Protein AF-A0A6P1C2J8-F1 (afdb_monomer)

pLDDT: mean 93.98, std 4.87, range [64.75, 97.94]

Sequence (74 aa):
LTLARGEVPVMVALRLFLPDSWTSDVSRLKRARVPVEHRTPRSKPEIALAEIDRTMAANVRFGCVLADAGYGLS

InterPro domains:
  IPR038721 Transposase IS701-like, DDE domain [PF13546] (1-72)
  IPR039365 Transposase IS701-like [PTHR33627] (1-74)

Organism: NCBI:txid2594946

Solvent-accessible surface area (backbone atoms only — not comparable to full-atom values): 4842 Å² total; per-residue (Å²): 85,68,53,69,59,89,94,48,78,43,80,78,46,82,84,79,78,51,56,69,88,46,50,74,31,61,69,58,36,59,75,70,61,58,56,74,93,66,49,62,79,56,47,44,55,61,50,51,52,54,53,50,52,52,39,48,75,69,69,58,85,78,94,77,86,86,79,63,95,67,55,71,79,88

Mean predicted aligned error: 3.16 Å

Structure (mmCIF, N/CA/C/O backbone):
data_AF-A0A6P1C2J8-F1
#
_entry.id   AF-A0A6P1C2J8-F1
#
loop_
_atom_site.group_PDB
_atom_site.id
_atom_site.type_symbol
_atom_site.label_atom_id
_atom_site.label_alt_id
_atom_site.label_comp_id
_atom_site.label_asym_id
_atom_site.label_entity_id
_atom_site.label_seq_id
_atom_site.pdbx_PDB_ins_code
_atom_site.Cartn_x
_atom_site.Cartn_y
_atom_site.Cartn_z
_atom_site.occupancy
_atom_site.B_iso_or_equiv
_atom_site.auth_seq_id
_atom_site.auth_comp_id
_atom_site.auth_asym_id
_atom_site.auth_atom_id
_atom_site.pdbx_PDB_model_num
ATOM 1 N N . LEU A 1 1 ? -4.843 -2.055 2.705 1.00 94.31 1 LEU A N 1
ATOM 2 C CA . LEU A 1 1 ? -5.108 -1.463 4.032 1.00 94.31 1 LEU A CA 1
ATOM 3 C C . LEU A 1 1 ? -6.474 -1.926 4.504 1.00 94.31 1 LEU A C 1
ATOM 5 O O . LEU A 1 1 ? -7.441 -1.810 3.751 1.00 94.31 1 LEU A O 1
ATOM 9 N N . THR A 1 2 ? -6.537 -2.446 5.724 1.00 96.06 2 THR A N 1
ATOM 10 C CA . THR A 1 2 ? -7.771 -2.946 6.333 1.00 96.06 2 THR A CA 1
ATOM 11 C C . THR A 1 2 ? -7.986 -2.206 7.643 1.00 96.06 2 THR A C 1
ATOM 13 O O . THR A 1 2 ? -7.097 -2.196 8.490 1.00 96.06 2 THR A O 1
ATOM 16 N N . LEU A 1 3 ? -9.149 -1.579 7.799 1.00 96.38 3 LEU A N 1
ATOM 17 C CA . LEU A 1 3 ? -9.608 -1.058 9.078 1.00 96.38 3 LEU A CA 1
ATOM 18 C C . LEU A 1 3 ? -10.246 -2.214 9.846 1.00 96.38 3 LEU A C 1
ATOM 20 O O . LEU A 1 3 ? -11.122 -2.891 9.313 1.00 96.38 3 LEU A O 1
ATOM 24 N N . ALA A 1 4 ? -9.815 -2.445 11.081 1.00 95.00 4 ALA A N 1
ATOM 25 C CA . ALA A 1 4 ? -10.333 -3.533 11.898 1.00 95.00 4 ALA A CA 1
ATOM 26 C C . ALA A 1 4 ? -10.795 -3.028 13.266 1.00 95.00 4 ALA A C 1
ATOM 28 O O . ALA A 1 4 ? -10.154 -2.1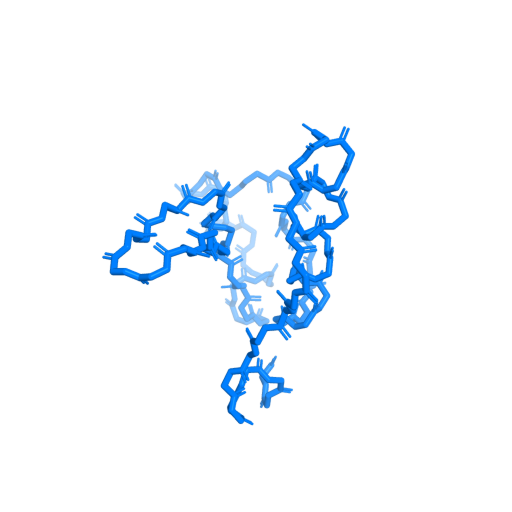70 13.877 1.00 95.00 4 ALA A O 1
ATOM 29 N N . ARG A 1 5 ? -11.904 -3.590 13.759 1.00 93.00 5 ARG A N 1
ATOM 30 C CA . ARG A 1 5 ? -12.368 -3.430 15.143 1.00 93.00 5 ARG A CA 1
ATOM 31 C C . ARG A 1 5 ? -12.913 -4.766 15.639 1.00 93.00 5 ARG A C 1
ATOM 33 O O . ARG A 1 5 ? -13.954 -5.214 15.166 1.00 93.00 5 ARG A O 1
ATOM 40 N N . GLY A 1 6 ? -12.221 -5.386 16.595 1.00 90.94 6 GLY A N 1
ATOM 41 C CA . GLY A 1 6 ? -12.533 -6.755 17.014 1.00 90.94 6 GLY A CA 1
ATOM 42 C C . GLY A 1 6 ? -12.444 -7.710 15.822 1.00 90.94 6 GLY A C 1
ATOM 43 O O . GLY A 1 6 ? -11.461 -7.686 15.088 1.00 90.94 6 GLY A O 1
ATOM 44 N N . GLU A 1 7 ? -13.497 -8.489 15.598 1.00 91.50 7 GLU A N 1
ATOM 45 C CA . GLU A 1 7 ? -13.578 -9.483 1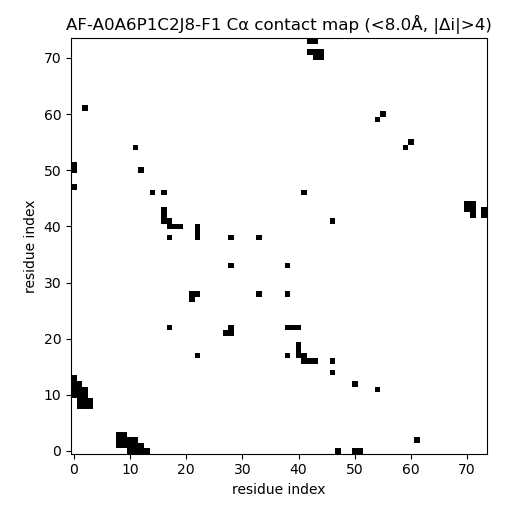4.519 1.00 91.50 7 GLU A CA 1
ATOM 46 C C . GLU A 1 7 ? -14.068 -8.916 13.175 1.00 91.50 7 GLU A C 1
ATOM 48 O O . GLU A 1 7 ? -14.299 -9.676 12.241 1.00 91.50 7 GLU A O 1
ATOM 53 N N . VAL A 1 8 ? -14.245 -7.593 13.049 1.00 94.12 8 VAL A N 1
ATOM 54 C CA . VAL A 1 8 ? -14.782 -6.969 11.827 1.00 94.12 8 VAL A CA 1
ATOM 55 C C . VAL A 1 8 ? -13.658 -6.340 10.994 1.00 94.12 8 VAL A C 1
ATOM 57 O O . VAL A 1 8 ? -13.219 -5.232 11.326 1.00 94.12 8 VAL A O 1
ATOM 60 N N . PRO A 1 9 ? -13.192 -6.994 9.910 1.00 94.81 9 PRO A N 1
ATOM 61 C CA . PRO A 1 9 ? -12.279 -6.397 8.942 1.00 94.81 9 PRO A CA 1
ATOM 62 C C . PRO A 1 9 ? -13.041 -5.670 7.825 1.00 94.81 9 PRO A C 1
ATOM 64 O O . PRO A 1 9 ? -13.943 -6.226 7.201 1.00 94.81 9 PRO A O 1
ATOM 67 N N . VAL A 1 10 ? -12.630 -4.443 7.506 1.00 95.38 10 VAL A N 1
ATOM 68 C CA . VAL A 1 10 ? -13.118 -3.686 6.346 1.00 95.38 10 VAL A CA 1
ATOM 69 C C . VAL A 1 10 ? -11.934 -3.244 5.502 1.00 95.38 10 VAL A C 1
ATOM 71 O O . VAL A 1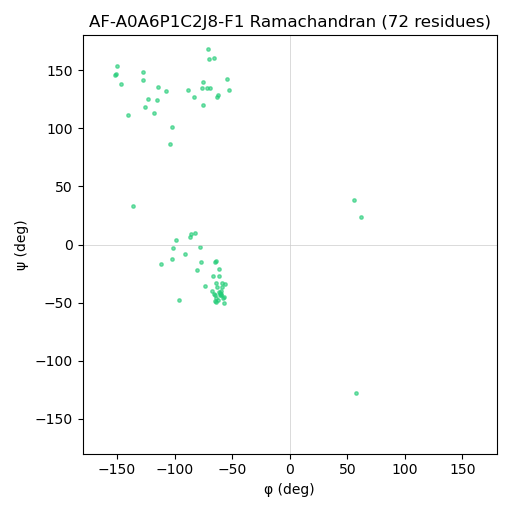 10 ? -11.066 -2.493 5.947 1.00 95.38 10 VAL A O 1
ATOM 74 N N . MET A 1 11 ? -11.888 -3.711 4.259 1.00 95.25 11 MET A N 1
ATOM 75 C CA . MET A 1 11 ? -10.849 -3.326 3.310 1.00 95.25 11 MET A CA 1
ATOM 76 C C . MET A 1 11 ? -11.118 -1.907 2.808 1.00 95.25 11 MET A C 1
ATOM 78 O O . MET A 1 11 ? -12.159 -1.648 2.213 1.00 95.25 11 MET A O 1
ATOM 82 N N . VAL A 1 12 ? -10.173 -0.996 3.037 1.00 95.62 12 VAL A N 1
ATOM 83 C CA . VAL A 1 12 ? -10.302 0.421 2.650 1.00 95.62 12 VAL A CA 1
ATOM 84 C C . VAL A 1 12 ? -9.341 0.823 1.530 1.00 95.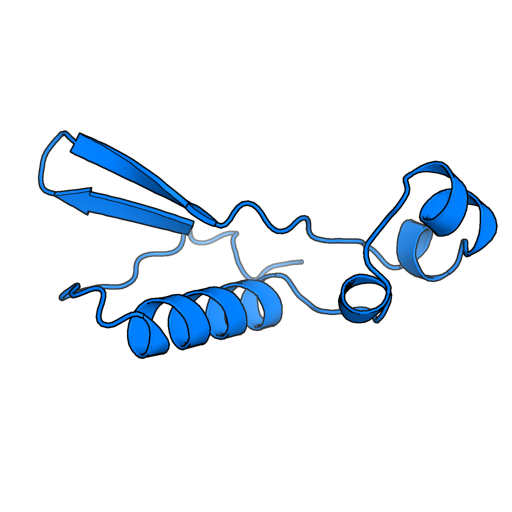62 12 VAL A C 1
ATOM 86 O O . VAL A 1 12 ? -9.564 1.829 0.866 1.00 95.62 12 VAL A O 1
ATOM 89 N N . ALA A 1 13 ? -8.299 0.025 1.268 1.00 94.50 13 ALA A N 1
ATOM 90 C CA . ALA A 1 13 ? -7.410 0.222 0.123 1.00 94.50 13 ALA A CA 1
ATOM 91 C C . ALA A 1 13 ? -6.774 -1.087 -0.366 1.00 94.50 13 ALA A C 1
ATOM 93 O O . ALA A 1 13 ? -6.413 -1.947 0.443 1.00 94.50 13 ALA A O 1
ATOM 94 N N . LEU A 1 14 ? -6.566 -1.196 -1.684 1.00 93.00 14 LEU A N 1
ATOM 95 C CA . LEU A 1 14 ? -6.017 -2.375 -2.376 1.00 93.00 14 LEU A CA 1
ATOM 96 C C . LEU A 1 14 ? -4.968 -2.021 -3.448 1.00 93.00 14 LEU A C 1
ATOM 98 O O . LEU A 1 14 ? -4.865 -2.681 -4.482 1.00 93.00 14 LEU A O 1
ATOM 102 N N . ARG A 1 15 ? -4.184 -0.957 -3.242 1.00 94.12 15 ARG A N 1
ATOM 103 C CA . ARG A 1 15 ? -3.141 -0.577 -4.203 1.00 94.12 15 ARG A CA 1
ATOM 104 C C . ARG A 1 15 ? -2.075 -1.674 -4.316 1.00 94.12 15 ARG A C 1
ATOM 106 O O . ARG A 1 15 ? -1.495 -2.087 -3.316 1.00 94.12 15 ARG A O 1
ATOM 113 N N . LEU A 1 16 ? -1.806 -2.109 -5.547 1.00 93.81 16 LEU A N 1
ATOM 114 C CA . LEU A 1 16 ? -0.783 -3.111 -5.841 1.00 93.81 16 LEU A CA 1
ATOM 115 C C . LEU A 1 16 ? 0.625 -2.510 -5.759 1.00 93.81 16 LEU A C 1
ATOM 117 O O . LEU A 1 16 ? 0.870 -1.405 -6.245 1.00 93.81 16 LEU A O 1
ATOM 121 N N . PHE A 1 17 ? 1.551 -3.284 -5.196 1.00 94.19 17 PHE A N 1
ATOM 122 C CA . PHE A 1 17 ? 2.986 -3.075 -5.360 1.00 94.19 17 PHE A CA 1
ATOM 123 C C . PHE A 1 17 ? 3.423 -3.567 -6.741 1.00 94.19 17 PHE A C 1
ATOM 125 O O . PHE A 1 17 ? 3.032 -4.658 -7.164 1.00 94.19 17 PHE A O 1
ATOM 132 N N . LEU A 1 18 ? 4.236 -2.768 -7.430 1.00 95.44 18 LEU A N 1
ATOM 133 C CA . LEU A 1 18 ? 4.781 -3.098 -8.741 1.00 95.44 18 LEU A CA 1
ATOM 134 C C . LEU A 1 18 ? 6.308 -3.170 -8.625 1.00 95.44 18 LEU A C 1
ATOM 136 O O . LEU A 1 18 ? 6.923 -2.131 -8.390 1.00 95.44 18 LEU A O 1
ATOM 140 N N . PRO A 1 19 ? 6.922 -4.355 -8.781 1.00 93.31 19 PRO A N 1
ATOM 141 C CA . PRO A 1 19 ? 8.376 -4.471 -8.769 1.00 93.31 19 PRO A CA 1
ATOM 142 C C . PRO A 1 19 ? 8.984 -3.856 -10.037 1.00 93.31 19 PRO A C 1
ATOM 144 O O . PRO A 1 19 ? 8.283 -3.628 -11.027 1.00 93.31 19 PRO A O 1
ATOM 147 N N . ASP A 1 20 ? 10.304 -3.679 -10.055 1.00 93.19 20 ASP A N 1
ATOM 148 C CA . ASP A 1 20 ? 11.019 -3.056 -11.180 1.00 93.19 20 ASP A CA 1
ATOM 149 C C . ASP A 1 20 ? 10.780 -3.750 -12.525 1.00 93.19 20 ASP A C 1
ATOM 151 O O . ASP A 1 20 ? 10.659 -3.100 -13.563 1.00 93.19 20 ASP A O 1
ATOM 155 N N . SER A 1 21 ? 10.615 -5.075 -12.522 1.00 94.50 21 SER A N 1
ATOM 156 C CA . SER A 1 21 ? 10.284 -5.862 -13.720 1.00 94.50 21 SER A CA 1
ATOM 157 C C . SER A 1 21 ? 8.901 -5.555 -14.313 1.00 94.50 21 SER A C 1
ATOM 159 O O . SER A 1 21 ? 8.606 -5.945 -15.442 1.00 94.50 21 SER A O 1
ATOM 161 N N . TRP A 1 22 ? 8.032 -4.877 -13.561 1.00 96.12 22 TRP A N 1
ATOM 162 C CA . TRP A 1 22 ? 6.762 -4.343 -14.043 1.00 96.12 22 TRP A CA 1
ATOM 163 C C . TRP A 1 22 ? 6.872 -2.875 -14.431 1.00 96.12 22 TRP A C 1
ATOM 165 O O . TRP A 1 22 ? 6.393 -2.502 -15.499 1.00 96.12 22 TRP A O 1
ATOM 175 N N . THR A 1 23 ? 7.465 -2.041 -13.575 1.00 95.31 23 THR A N 1
ATOM 176 C CA . THR A 1 23 ? 7.527 -0.587 -13.797 1.00 95.31 23 THR A CA 1
ATOM 177 C C . THR A 1 23 ? 8.394 -0.221 -15.007 1.00 95.31 23 THR A C 1
ATOM 179 O O . THR A 1 23 ? 8.112 0.769 -15.679 1.00 95.31 23 THR A O 1
ATOM 182 N N . SER A 1 24 ? 9.374 -1.065 -15.353 1.00 95.56 24 SER A N 1
ATOM 183 C CA . SER A 1 24 ? 10.199 -0.946 -16.566 1.00 95.56 24 SER A CA 1
ATOM 184 C C . SER A 1 24 ? 9.507 -1.395 -17.865 1.00 95.56 24 SER A C 1
ATOM 186 O O . SER A 1 24 ? 9.957 -1.027 -18.949 1.00 95.56 24 SER A O 1
ATOM 188 N N . ASP A 1 25 ? 8.388 -2.128 -17.799 1.00 97.19 25 ASP A N 1
ATOM 189 C CA . ASP A 1 25 ? 7.641 -2.598 -18.976 1.00 97.19 25 ASP A CA 1
ATOM 190 C C . ASP A 1 25 ? 6.363 -1.771 -19.192 1.00 97.19 25 ASP A C 1
ATOM 192 O O . ASP A 1 25 ? 5.250 -2.113 -18.773 1.00 97.19 25 ASP A O 1
ATOM 196 N N . VAL A 1 26 ? 6.517 -0.657 -19.912 1.00 95.62 26 VAL A N 1
ATOM 197 C CA . VAL A 1 26 ? 5.420 0.273 -20.225 1.00 95.62 26 VAL A CA 1
ATOM 198 C C . VAL A 1 26 ? 4.283 -0.409 -20.993 1.00 95.62 26 VAL A C 1
ATOM 200 O O . VAL A 1 26 ? 3.109 -0.095 -20.770 1.00 95.62 26 VAL A O 1
ATOM 203 N N . SER A 1 27 ? 4.601 -1.341 -21.893 1.00 97.38 27 SER A N 1
ATOM 204 C CA . SER A 1 27 ? 3.603 -2.065 -22.686 1.00 97.38 27 SER A CA 1
ATOM 205 C C . SER A 1 27 ? 2.742 -2.954 -21.794 1.00 97.38 27 SER A C 1
ATOM 207 O O . SER A 1 27 ? 1.513 -2.965 -21.923 1.00 97.38 27 SER A O 1
ATOM 209 N N . ARG A 1 28 ? 3.362 -3.642 -20.833 1.00 97.50 28 ARG A N 1
ATOM 210 C CA . ARG A 1 28 ? 2.665 -4.431 -19.816 1.00 97.50 28 ARG A CA 1
ATOM 211 C C . ARG A 1 28 ? 1.800 -3.565 -18.907 1.00 97.50 28 ARG A C 1
ATOM 213 O O . ARG A 1 28 ? 0.635 -3.910 -18.715 1.00 97.50 28 ARG A O 1
ATOM 220 N N . LEU A 1 29 ? 2.309 -2.436 -18.405 1.00 97.44 29 LEU A N 1
ATOM 221 C CA . LEU A 1 29 ? 1.532 -1.506 -17.568 1.00 97.44 29 LEU A CA 1
ATOM 222 C C . LEU A 1 29 ? 0.299 -0.965 -18.297 1.00 97.44 29 LEU A C 1
ATOM 224 O O . LEU A 1 29 ? -0.790 -0.912 -17.724 1.00 97.44 29 LEU A O 1
ATOM 228 N N . LYS A 1 30 ? 0.457 -0.588 -19.574 1.00 97.12 30 LYS A N 1
ATOM 229 C CA . LYS A 1 30 ? -0.649 -0.130 -20.426 1.00 97.12 30 LYS A CA 1
ATOM 230 C C . LYS A 1 30 ? -1.684 -1.233 -20.628 1.00 97.12 30 LYS A C 1
ATOM 232 O O . LYS A 1 30 ? -2.871 -0.987 -20.431 1.00 97.12 30 LYS A O 1
ATOM 237 N N . ARG A 1 31 ? -1.245 -2.452 -20.960 1.00 97.94 31 ARG A N 1
ATOM 238 C CA . ARG A 1 31 ? -2.132 -3.609 -21.163 1.00 97.94 31 ARG A CA 1
ATOM 239 C C . ARG A 1 31 ? -2.916 -3.968 -19.898 1.00 97.94 31 ARG A C 1
ATOM 241 O O . ARG A 1 31 ? -4.108 -4.233 -19.986 1.00 97.94 31 ARG A O 1
ATOM 248 N N . ALA A 1 32 ?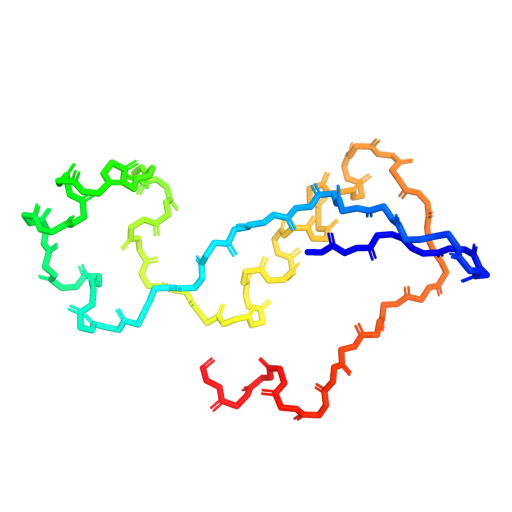 -2.267 -3.920 -18.735 1.00 97.12 32 ALA A N 1
ATOM 249 C CA . ALA A 1 32 ? -2.892 -4.149 -17.431 1.00 97.12 32 ALA A CA 1
ATOM 250 C C . ALA A 1 32 ? -3.699 -2.943 -16.908 1.00 97.12 32 ALA A C 1
ATOM 252 O O . ALA A 1 32 ? -4.302 -3.035 -15.843 1.00 97.12 32 ALA A O 1
ATOM 253 N N . ARG A 1 33 ? -3.719 -1.820 -17.644 1.00 97.00 33 ARG A N 1
ATOM 254 C CA . ARG A 1 33 ? -4.430 -0.579 -17.293 1.00 97.00 33 ARG A CA 1
ATOM 255 C C . ARG A 1 33 ? -4.044 -0.023 -15.921 1.00 97.00 33 ARG A C 1
ATOM 257 O O . ARG A 1 33 ? -4.881 0.516 -15.204 1.00 97.00 33 ARG A O 1
ATOM 264 N N . VAL A 1 34 ? -2.762 -0.115 -15.570 1.00 96.69 34 VAL A N 1
ATOM 265 C CA . VAL A 1 34 ? -2.249 0.481 -14.331 1.00 96.69 34 VAL A CA 1
ATOM 266 C C . VAL A 1 34 ? -2.450 2.006 -14.387 1.00 96.69 34 VAL A C 1
ATOM 268 O O . VAL A 1 34 ? -2.024 2.614 -15.382 1.00 96.69 34 VAL A O 1
ATOM 271 N N . PRO A 1 35 ? -3.064 2.638 -13.365 1.00 95.50 35 PRO A N 1
ATOM 272 C CA . PRO A 1 35 ? -3.208 4.096 -13.289 1.00 95.50 35 PRO A CA 1
ATOM 273 C C . PRO A 1 35 ? -1.859 4.807 -13.412 1.00 95.50 35 PRO A C 1
ATOM 275 O O . PRO A 1 35 ? -0.852 4.291 -12.929 1.00 95.50 35 PRO A O 1
ATOM 278 N N . VAL A 1 36 ? -1.809 5.956 -14.090 1.00 95.19 36 VAL A N 1
ATOM 279 C CA . VAL A 1 36 ? -0.546 6.639 -14.443 1.00 95.19 36 VAL A CA 1
ATOM 280 C C . VAL A 1 36 ? 0.254 7.008 -13.193 1.00 95.19 36 VAL A C 1
ATOM 282 O O . VAL A 1 36 ? 1.452 6.750 -13.127 1.00 95.19 36 VAL A O 1
ATOM 285 N N . GLU A 1 37 ? -0.431 7.502 -12.171 1.00 93.62 37 GLU A N 1
ATOM 286 C CA . GLU A 1 37 ? 0.088 7.856 -10.853 1.00 93.62 37 GLU A CA 1
ATOM 287 C C . GLU A 1 37 ? 0.647 6.657 -10.059 1.00 93.62 37 GLU A C 1
ATOM 289 O O . GLU A 1 37 ? 1.346 6.828 -9.057 1.00 93.62 37 GLU A O 1
ATOM 294 N N . HIS A 1 38 ? 0.355 5.427 -10.493 1.00 94.75 38 HIS A N 1
ATOM 295 C CA . HIS A 1 38 ? 0.858 4.194 -9.886 1.00 94.75 38 HIS A CA 1
ATOM 296 C C . HIS A 1 38 ? 2.018 3.559 -10.658 1.00 94.75 38 HIS A C 1
ATOM 298 O O . HIS A 1 38 ? 2.544 2.549 -10.201 1.00 94.75 38 HIS A O 1
ATOM 304 N N . ARG A 1 39 ? 2.420 4.112 -11.811 1.00 94.62 39 ARG A N 1
ATOM 305 C CA . ARG A 1 39 ? 3.461 3.511 -12.669 1.00 94.62 39 ARG A CA 1
ATOM 306 C C . ARG A 1 39 ? 4.884 3.797 -12.200 1.00 94.62 39 ARG A C 1
ATOM 308 O O . ARG A 1 39 ? 5.786 3.049 -12.561 1.00 94.62 39 ARG A O 1
ATOM 315 N N . THR A 1 40 ? 5.083 4.851 -11.414 1.00 93.19 40 THR A N 1
ATOM 316 C CA . THR A 1 40 ? 6.382 5.157 -10.806 1.00 93.19 40 THR A CA 1
ATOM 317 C C . THR A 1 40 ? 6.713 4.113 -9.733 1.00 93.19 40 THR A C 1
ATOM 319 O O . THR A 1 40 ? 5.831 3.815 -8.919 1.00 93.19 40 THR A O 1
ATOM 322 N N . PRO A 1 41 ? 7.951 3.578 -9.697 1.00 93.75 41 PRO A N 1
ATOM 323 C CA . PRO A 1 41 ? 8.393 2.674 -8.639 1.00 93.75 41 PRO A CA 1
ATOM 324 C C . PRO A 1 41 ? 8.154 3.271 -7.252 1.00 93.75 41 PRO A C 1
ATOM 326 O O . PRO A 1 41 ? 8.455 4.441 -7.014 1.00 93.7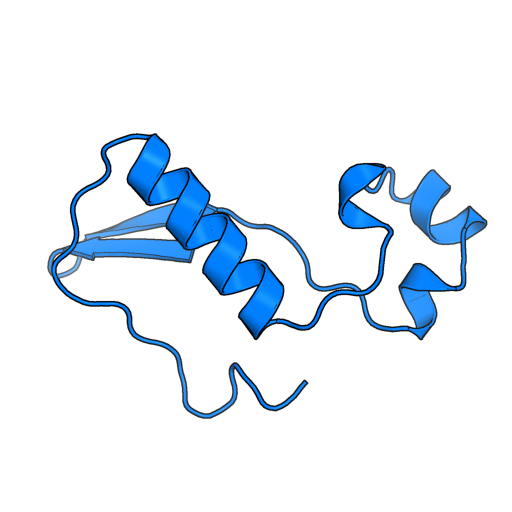5 41 PRO A O 1
ATOM 329 N N . ARG A 1 42 ? 7.584 2.465 -6.353 1.00 94.00 42 ARG A N 1
ATOM 330 C CA . ARG A 1 42 ? 7.415 2.778 -4.930 1.00 94.00 42 ARG A CA 1
ATOM 331 C C . ARG A 1 42 ? 7.534 1.490 -4.133 1.00 94.00 42 ARG A C 1
ATOM 333 O O . ARG A 1 42 ? 6.953 0.475 -4.519 1.00 94.00 42 ARG A O 1
ATOM 340 N N . SER A 1 43 ? 8.233 1.554 -3.013 1.00 93.50 43 SER A N 1
ATOM 341 C CA . SER A 1 43 ? 8.310 0.467 -2.041 1.00 93.50 43 SER A CA 1
ATOM 342 C C . SER A 1 43 ? 6.948 0.209 -1.385 1.00 93.50 43 SER A C 1
ATOM 344 O O . SER A 1 43 ? 6.049 1.064 -1.378 1.00 93.50 43 SER A O 1
ATOM 346 N N . LYS A 1 44 ? 6.773 -0.976 -0.791 1.00 93.38 4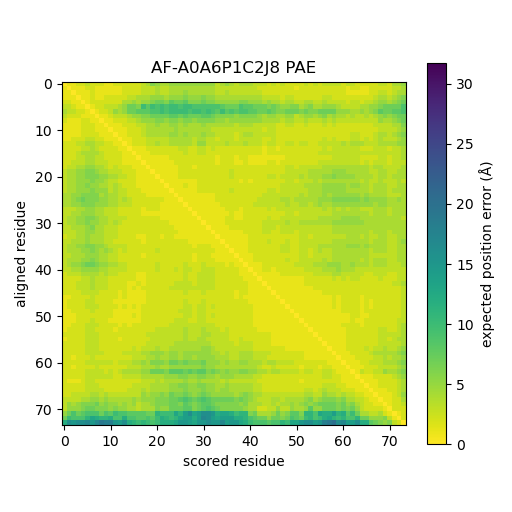4 LYS A N 1
ATOM 347 C CA . LYS A 1 44 ? 5.540 -1.289 -0.048 1.00 93.38 44 LYS A CA 1
ATOM 348 C C . LYS A 1 44 ? 5.283 -0.339 1.133 1.00 93.38 44 LYS A C 1
ATOM 350 O O . LYS A 1 44 ? 4.120 0.052 1.297 1.00 93.38 44 LYS A O 1
ATOM 355 N N . PRO A 1 45 ? 6.292 0.080 1.929 1.00 93.94 45 PRO A N 1
ATOM 356 C CA . PRO A 1 45 ? 6.097 1.086 2.973 1.00 93.94 45 PRO A CA 1
ATOM 357 C C . PRO A 1 45 ? 5.617 2.438 2.437 1.00 93.94 45 PRO A C 1
ATOM 359 O O . PRO A 1 45 ? 4.669 2.997 2.981 1.00 93.94 45 PRO A O 1
ATOM 362 N N . GLU A 1 46 ? 6.190 2.941 1.339 1.00 95.06 46 GLU A N 1
ATOM 363 C CA . GLU A 1 46 ? 5.747 4.210 0.735 1.00 95.06 46 GLU A CA 1
ATOM 364 C C . GLU A 1 46 ? 4.299 4.138 0.238 1.00 95.06 46 GLU A C 1
ATOM 366 O O . GLU A 1 46 ? 3.545 5.108 0.344 1.00 95.06 46 GLU A O 1
ATOM 371 N N . ILE A 1 47 ? 3.890 2.983 -0.297 1.00 95.56 47 ILE A N 1
ATOM 372 C CA . ILE A 1 47 ? 2.495 2.732 -0.667 1.00 95.56 47 ILE A CA 1
ATOM 373 C C . ILE A 1 47 ? 1.606 2.731 0.582 1.00 95.56 47 ILE A C 1
ATOM 375 O O . ILE A 1 47 ? 0.589 3.419 0.580 1.00 95.56 47 ILE A O 1
ATOM 379 N N . ALA A 1 48 ? 1.981 2.014 1.649 1.00 95.44 48 ALA A N 1
ATOM 380 C CA . ALA A 1 48 ? 1.210 1.982 2.896 1.00 95.44 48 ALA A CA 1
ATOM 381 C C . ALA A 1 48 ? 1.000 3.373 3.490 1.00 95.44 48 ALA A C 1
ATOM 383 O O . ALA A 1 48 ? -0.138 3.723 3.793 1.00 95.44 48 ALA A O 1
ATOM 384 N N . LEU A 1 49 ? 2.072 4.157 3.626 1.00 95.88 49 LEU A N 1
ATOM 385 C CA . LEU A 1 49 ? 2.005 5.510 4.175 1.00 95.88 49 LEU A CA 1
ATOM 386 C C . LEU A 1 49 ? 1.049 6.384 3.359 1.00 95.88 49 LEU A C 1
ATOM 388 O O . LEU A 1 49 ? 0.141 6.981 3.924 1.00 95.88 49 LEU A O 1
ATOM 392 N N . ALA A 1 50 ? 1.143 6.347 2.027 1.00 96.44 50 ALA A N 1
ATOM 393 C CA . ALA A 1 50 ? 0.240 7.113 1.170 1.00 96.44 50 ALA A CA 1
ATOM 394 C C . ALA A 1 50 ? -1.239 6.680 1.281 1.00 96.44 50 ALA A C 1
ATOM 396 O O . ALA A 1 50 ? -2.139 7.509 1.134 1.00 96.44 50 ALA A O 1
ATOM 397 N N . GLU A 1 51 ? -1.523 5.392 1.512 1.00 96.88 51 GLU A N 1
ATOM 398 C CA . GLU A 1 51 ? -2.894 4.923 1.766 1.00 96.88 51 GLU A CA 1
ATOM 399 C C . GLU A 1 51 ? -3.389 5.325 3.167 1.00 96.88 51 GLU A C 1
ATOM 401 O O . GLU A 1 51 ? -4.568 5.651 3.322 1.00 96.88 51 GLU A O 1
ATOM 406 N N . ILE A 1 52 ? -2.510 5.343 4.176 1.00 96.69 52 ILE A N 1
ATOM 407 C CA . ILE A 1 52 ? -2.824 5.829 5.529 1.00 96.69 52 ILE A CA 1
ATOM 408 C C . ILE A 1 52 ? -3.145 7.325 5.485 1.00 96.69 52 ILE A C 1
ATOM 410 O O . ILE A 1 52 ? -4.209 7.716 5.960 1.00 96.69 52 ILE A O 1
ATOM 414 N N . ASP A 1 53 ? -2.304 8.134 4.838 1.00 97.25 53 ASP A N 1
ATOM 415 C CA . ASP A 1 53 ? -2.513 9.579 4.685 1.00 97.25 53 ASP A CA 1
ATOM 416 C C . ASP A 1 53 ? -3.854 9.882 4.006 1.00 97.25 53 ASP A C 1
ATOM 418 O O . ASP A 1 53 ? -4.636 10.705 4.482 1.00 97.25 53 ASP A O 1
ATOM 422 N N . ARG A 1 54 ? -4.179 9.158 2.925 1.00 96.38 54 ARG A N 1
ATOM 423 C CA . ARG A 1 54 ? -5.475 9.280 2.237 1.00 96.38 54 ARG A CA 1
ATOM 424 C C . ARG A 1 54 ? -6.648 8.929 3.152 1.00 96.38 54 ARG A C 1
ATOM 426 O O . ARG A 1 54 ? -7.679 9.594 3.124 1.00 96.38 54 ARG A O 1
ATOM 433 N N . THR A 1 55 ? -6.492 7.880 3.952 1.00 96.25 55 THR A N 1
ATOM 434 C CA . THR A 1 55 ? -7.513 7.393 4.888 1.00 96.25 55 THR A CA 1
ATOM 435 C C . THR A 1 55 ? -7.740 8.398 6.024 1.00 96.25 55 THR A C 1
ATOM 437 O O . THR A 1 55 ? -8.884 8.686 6.376 1.00 96.25 55 THR A O 1
ATOM 440 N N . MET A 1 56 ? -6.667 9.006 6.537 1.00 96.50 56 MET A N 1
ATOM 441 C CA . MET A 1 56 ? -6.733 10.096 7.514 1.00 96.50 56 MET A CA 1
ATOM 442 C C . MET A 1 56 ? -7.389 11.348 6.925 1.00 96.50 56 MET A C 1
ATOM 444 O O . MET A 1 56 ? -8.267 11.926 7.560 1.00 96.50 56 MET A O 1
ATOM 448 N N . ALA A 1 57 ? -7.039 11.727 5.692 1.00 97.88 57 ALA A N 1
ATOM 449 C CA . ALA A 1 57 ? -7.673 12.840 4.984 1.00 97.88 57 ALA A CA 1
ATOM 450 C C . ALA A 1 57 ? -9.181 12.614 4.755 1.00 97.88 57 ALA A C 1
ATOM 452 O O . ALA A 1 57 ? -9.954 13.568 4.711 1.00 97.88 57 ALA A O 1
ATOM 453 N N . ALA A 1 58 ? -9.618 11.353 4.673 1.00 97.00 58 ALA A N 1
ATOM 454 C CA . ALA A 1 58 ? -11.027 10.963 4.624 1.00 97.00 58 ALA A CA 1
ATOM 455 C C . ALA A 1 58 ? -11.711 10.893 6.011 1.00 97.00 58 ALA A C 1
ATOM 457 O O . ALA A 1 58 ? -12.839 10.414 6.109 1.00 9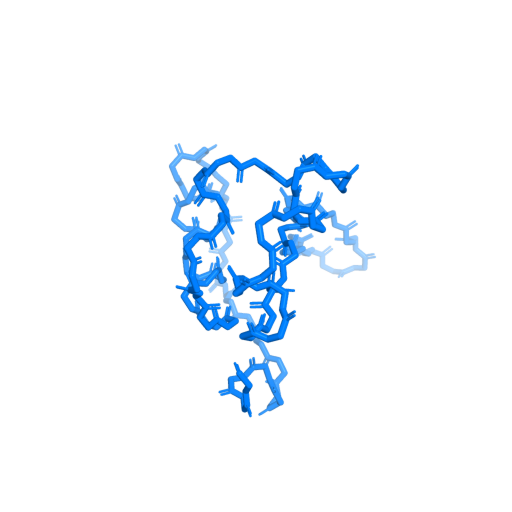7.00 58 ALA A O 1
ATOM 458 N N . ASN A 1 59 ? -11.062 11.372 7.081 1.00 96.50 59 ASN A N 1
ATOM 459 C CA . ASN A 1 59 ? -11.551 11.371 8.469 1.00 96.50 59 ASN A CA 1
ATOM 460 C C . ASN A 1 59 ? -11.809 9.976 9.070 1.00 96.50 59 ASN A C 1
ATOM 462 O O . ASN A 1 59 ? -12.579 9.828 10.025 1.00 96.50 59 ASN A O 1
ATOM 466 N N . VAL A 1 60 ? -11.154 8.935 8.552 1.00 96.31 60 VAL A N 1
ATOM 467 C CA . VAL A 1 60 ? -11.196 7.609 9.178 1.00 96.31 60 VAL A CA 1
ATOM 468 C C . VAL A 1 60 ? -10.383 7.632 10.472 1.00 96.31 60 VAL A C 1
ATOM 470 O O . VAL A 1 60 ? -9.268 8.146 10.517 1.00 96.31 60 VAL A O 1
ATOM 473 N N . ARG A 1 61 ? -10.940 7.052 11.540 1.00 94.38 61 ARG A N 1
ATOM 474 C CA . ARG A 1 61 ? -10.332 7.041 12.878 1.00 94.38 61 ARG A CA 1
ATOM 475 C C . ARG A 1 61 ? -9.798 5.657 13.228 1.00 94.38 61 ARG A C 1
ATOM 477 O O . ARG A 1 61 ? -10.523 4.671 13.123 1.00 94.38 61 ARG A O 1
ATOM 484 N N . PHE A 1 62 ? -8.565 5.604 13.712 1.00 94.69 62 PHE A N 1
ATOM 485 C CA . PHE A 1 62 ? -7.914 4.400 14.226 1.00 94.69 62 PHE A CA 1
ATOM 486 C C . PHE A 1 62 ? -6.905 4.789 15.315 1.00 94.69 62 PHE A C 1
ATOM 488 O O . PHE A 1 62 ? -6.409 5.912 15.326 1.00 94.69 62 PHE A O 1
ATOM 495 N N . GLY A 1 63 ? -6.630 3.876 16.251 1.00 95.00 63 GLY A N 1
ATOM 496 C CA . GLY A 1 63 ? -5.679 4.110 17.350 1.00 95.00 63 GLY A CA 1
ATOM 497 C C . GLY A 1 63 ? -4.309 3.459 17.152 1.00 95.00 63 GLY A C 1
ATOM 498 O O . GLY A 1 63 ? -3.381 3.744 17.898 1.00 95.00 63 GLY A O 1
ATOM 499 N N . CYS A 1 64 ? -4.180 2.565 16.173 1.00 95.12 64 CYS A N 1
ATOM 500 C CA . CYS A 1 64 ? -2.958 1.815 15.912 1.00 95.12 6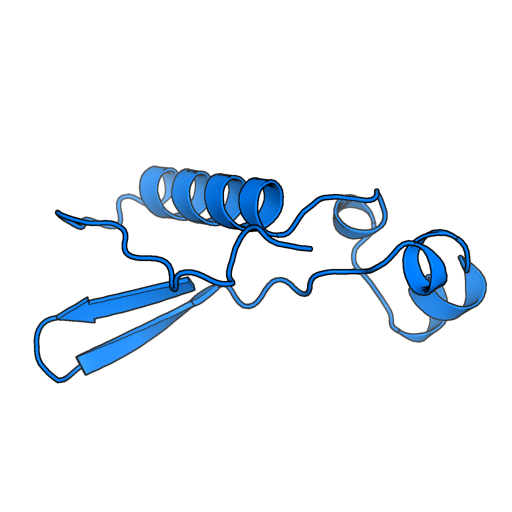4 CYS A CA 1
ATOM 501 C C . CYS A 1 64 ? -2.872 1.464 14.425 1.00 95.12 64 CYS A C 1
ATOM 503 O O . CYS A 1 64 ? -3.894 1.205 13.785 1.00 95.12 64 CYS A O 1
ATOM 505 N N . VAL A 1 65 ? -1.647 1.433 13.905 1.00 95.25 65 VAL A N 1
ATOM 506 C CA . VAL A 1 65 ? -1.303 0.845 12.611 1.00 95.25 65 VAL A CA 1
ATOM 507 C C . VAL A 1 65 ? -0.380 -0.333 12.893 1.00 95.25 65 VAL A C 1
ATOM 509 O O . VAL A 1 65 ? 0.652 -0.169 13.539 1.00 95.25 65 VAL A O 1
ATOM 512 N N . LEU A 1 66 ? -0.761 -1.513 12.409 1.00 94.38 66 LEU A N 1
ATOM 513 C CA . LEU A 1 66 ? 0.024 -2.738 12.515 1.00 94.38 66 LEU A CA 1
ATOM 514 C C . LEU A 1 66 ? 0.457 -3.167 11.111 1.00 94.38 66 LEU A C 1
ATOM 516 O O . LEU A 1 66 ? -0.355 -3.172 10.185 1.00 94.38 66 LEU A O 1
ATOM 520 N N . ALA A 1 67 ? 1.718 -3.559 10.975 1.00 93.62 67 ALA A N 1
ATOM 521 C CA . ALA A 1 67 ? 2.248 -4.237 9.801 1.00 93.62 67 ALA A CA 1
ATOM 522 C C . ALA A 1 67 ? 2.948 -5.523 10.252 1.00 93.62 67 ALA A C 1
ATOM 524 O O . ALA A 1 67 ? 3.484 -5.584 11.360 1.00 93.62 67 ALA A O 1
ATOM 525 N N . ASP A 1 68 ? 2.925 -6.556 9.414 1.00 91.44 68 ASP A N 1
ATOM 526 C CA . ASP A 1 68 ? 3.689 -7.770 9.677 1.00 91.44 68 ASP A CA 1
ATOM 527 C C . ASP A 1 68 ? 5.199 -7.511 9.526 1.00 91.44 68 ASP A C 1
ATOM 529 O O . ASP A 1 68 ? 5.627 -6.563 8.862 1.00 91.44 68 ASP A O 1
ATOM 533 N N . ALA A 1 69 ? 6.023 -8.372 10.127 1.00 89.62 69 ALA A N 1
ATOM 534 C CA . ALA A 1 69 ? 7.478 -8.215 10.124 1.00 89.62 69 ALA A CA 1
ATOM 535 C C . ALA A 1 69 ? 8.107 -8.242 8.714 1.00 89.62 69 ALA A C 1
ATOM 537 O O . ALA A 1 69 ? 9.215 -7.743 8.530 1.00 89.62 69 ALA A O 1
ATOM 538 N N . GLY A 1 70 ? 7.418 -8.809 7.720 1.00 86.06 70 GLY A N 1
ATOM 539 C CA . GLY A 1 70 ? 7.880 -8.884 6.337 1.00 86.06 70 GLY A CA 1
ATOM 540 C C . GLY A 1 70 ? 7.446 -7.708 5.461 1.00 86.06 70 GLY A C 1
ATOM 541 O O . GLY A 1 70 ? 7.929 -7.593 4.333 1.00 86.06 70 GLY A O 1
ATOM 542 N N . TYR A 1 71 ? 6.572 -6.821 5.947 1.00 85.38 71 TYR A N 1
ATOM 543 C CA . TYR A 1 71 ? 5.936 -5.790 5.123 1.00 85.38 71 TYR A CA 1
ATOM 544 C C . TYR A 1 71 ? 6.938 -4.835 4.447 1.00 85.38 71 TYR A C 1
ATOM 546 O O . TYR A 1 71 ? 6.699 -4.371 3.331 1.00 85.38 71 TYR A O 1
ATOM 554 N N . GLY A 1 72 ? 8.069 -4.554 5.105 1.00 79.19 72 GLY A N 1
ATOM 555 C CA . GLY A 1 72 ? 9.095 -3.613 4.637 1.00 79.19 72 GLY A CA 1
ATOM 556 C C . GLY A 1 72 ? 10.307 -4.229 3.934 1.00 79.19 72 GLY A C 1
ATOM 557 O O . GLY A 1 72 ? 11.228 -3.493 3.601 1.00 79.19 72 GLY A O 1
ATOM 558 N N . LEU A 1 73 ? 10.344 -5.547 3.719 1.00 77.81 73 LEU A N 1
ATOM 559 C CA . LEU A 1 73 ? 11.524 -6.245 3.180 1.00 77.81 73 LEU A CA 1
ATOM 560 C C . LEU A 1 73 ? 11.611 -6.248 1.640 1.00 77.81 73 LEU A C 1
ATOM 562 O O . LEU A 1 73 ? 12.430 -6.975 1.078 1.00 77.81 73 LEU A O 1
ATOM 566 N N . SER A 1 74 ? 10.757 -5.489 0.946 1.00 64.75 74 SER A N 1
ATOM 567 C CA . SER A 1 74 ? 10.608 -5.529 -0.519 1.00 64.75 74 SER A CA 1
ATOM 568 C C . SER A 1 74 ? 10.315 -4.180 -1.147 1.00 64.75 74 SER A C 1
ATOM 570 O O . SER A 1 74 ? 9.480 -3.457 -0.547 1.00 64.75 74 SER A O 1
#

Secondary structure (DSSP, 8-state):
-EEEETTEEEE---PPP--HHHHT-HHHHHHTT--GGG-S---HHHHHHHHHHHHHHTT---S-----TTTT--

Foldseek 3Di:
DWDDDPPDTDDDDDQDADDPVRLVDPVNCVVVVPDPVNSDHDAQVRVVVVSVVVCVVVVNDDDDDDDDPCRRVD

Radius of gyration: 14.29 Å; Cα contacts (8 Å, |Δi|>4): 51; chains: 1; bounding box: 26×22×40 Å